Protein AF-A0A1C4SL34-F1 (afdb_monomer)

Sequence (163 aa):
MLTSIRPDRDAVALAVSGLLGGLLLWLLGLHTQGGHPFSAPWVTLVPLTAMAGAELLRRNAPRAALTIGVLALVADQFTRGSLATALMFTDVMYAAVLYGAPAAARRLPVATLLVTVASTIGFLAWFRKPEALLIGLVIGLVSFVPALTGVSVRSHRAAAESA

Secondary structure (DSSP, 8-state):
-----PPPHHHHHHHHHHHHHHHHHHHTT--S--S-S---GGGGHHHHHHHHHHHHTTTT-HHHHHHHHHHHHHHHTTTT--HHHHHHHHHHHHHHHHTS-HHHHHHHHHHHHHHHHHHHHHHHHHH-STTHHHHHHHHIIIIIHHHHHHHHHHHHHHHHHT-

pLDDT: mean 88.84, std 10.46, range [36.22, 97.25]

Nearest PDB structures (foldseek):
  6e9r-assembly1_B  TM=3.837E-01  e=1.803E+00  synthetic construct
  6e9x-assembly1_C  TM=3.858E-01  e=9.607E+00  synthetic construct

Foldseek 3Di:
DPDPLDQDPVLLVLLVCLLVVQVVCLVVVNFPAPDAPAAPSCQLSVLSNLLSVLSSCLQVPLPVSLVSLVVSQVSLVRYSHTPSSLVSLLSSLLSCLQRHDVVSLVVQLVVLLVVLVCQLCVQCVVVVDPCSNVVSVSSCVSGNVSSVVSNVVNVVVVVVVVD

Mean predicted aligned error: 5.38 Å

Radius of gyration: 16.78 Å; Cα contacts (8 Å, |Δi|>4): 210; chains: 1; bounding box: 46×31×49 Å

Structure (mmCIF, N/CA/C/O backbone):
data_AF-A0A1C4SL34-F1
#
_entry.id   AF-A0A1C4SL34-F1
#
loop_
_atom_site.group_PDB
_atom_site.id
_atom_site.type_symbol
_atom_site.label_atom_id
_atom_site.label_alt_id
_atom_site.label_comp_id
_atom_site.label_asym_id
_atom_site.label_entity_id
_atom_site.label_seq_id
_atom_site.pdbx_PDB_ins_code
_atom_site.Cartn_x
_atom_site.Cartn_y
_atom_site.Cartn_z
_atom_site.occupancy
_atom_site.B_iso_or_equiv
_atom_site.auth_seq_id
_atom_site.auth_comp_id
_atom_site.auth_asym_id
_atom_site.auth_atom_id
_atom_site.pdbx_PDB_model_num
ATOM 1 N N . MET A 1 1 ? -15.558 -20.228 15.488 1.00 36.22 1 MET A N 1
ATOM 2 C CA . MET A 1 1 ? -16.614 -19.304 15.022 1.00 36.22 1 MET A CA 1
ATOM 3 C C . MET A 1 1 ? -16.091 -18.566 13.802 1.00 36.22 1 MET A C 1
ATOM 5 O O . MET A 1 1 ? -15.255 -17.688 13.953 1.00 36.22 1 MET A O 1
ATOM 9 N N . LEU A 1 2 ? -16.495 -18.982 12.600 1.00 43.69 2 LEU A N 1
ATOM 10 C CA . LEU A 1 2 ? -16.184 -18.261 11.364 1.00 43.69 2 LEU A CA 1
ATOM 11 C C . LEU A 1 2 ? -17.151 -17.078 11.289 1.00 43.69 2 LEU A C 1
ATOM 13 O O . LEU A 1 2 ? -18.294 -17.229 10.862 1.00 43.69 2 LEU A O 1
ATOM 17 N N . THR A 1 3 ? -16.732 -15.925 11.806 1.00 52.22 3 THR A N 1
ATOM 18 C CA . THR A 1 3 ? -17.445 -14.667 11.588 1.00 52.22 3 THR A CA 1
ATOM 19 C C . THR A 1 3 ? -17.587 -14.468 10.084 1.00 52.22 3 THR A C 1
ATOM 21 O O . THR A 1 3 ? -16.617 -14.592 9.341 1.00 52.22 3 THR A O 1
ATOM 24 N N . SER A 1 4 ? -18.818 -14.236 9.629 1.00 51.66 4 SER A N 1
ATOM 25 C CA . SER A 1 4 ? -19.152 -13.986 8.227 1.00 51.66 4 SER A CA 1
ATOM 26 C C . SER A 1 4 ? -18.180 -12.959 7.635 1.00 51.66 4 SER A C 1
ATOM 28 O O . SER A 1 4 ? -18.289 -11.771 7.935 1.00 51.66 4 SER A O 1
ATOM 30 N N . ILE A 1 5 ? -17.250 -13.411 6.786 1.00 60.66 5 ILE A N 1
ATOM 31 C CA . ILE A 1 5 ? -16.302 -12.572 6.039 1.00 60.66 5 ILE A CA 1
ATOM 32 C C . ILE A 1 5 ? -17.080 -11.891 4.908 1.00 60.66 5 ILE A C 1
ATOM 34 O O . ILE A 1 5 ? -16.877 -12.163 3.729 1.00 60.66 5 ILE A O 1
ATOM 38 N N . ARG A 1 6 ? -18.053 -11.048 5.256 1.00 63.09 6 ARG A N 1
ATOM 39 C CA . ARG A 1 6 ? -18.670 -10.156 4.280 1.00 63.09 6 ARG A CA 1
ATOM 40 C C . ARG A 1 6 ? -17.759 -8.939 4.152 1.00 63.09 6 ARG A C 1
ATOM 42 O O . ARG A 1 6 ? -17.460 -8.316 5.175 1.00 63.09 6 ARG A O 1
ATOM 49 N N . PRO A 1 7 ? -17.275 -8.624 2.942 1.00 63.91 7 PRO A N 1
ATOM 50 C CA . PRO A 1 7 ? -16.575 -7.377 2.713 1.00 63.91 7 PRO A CA 1
ATOM 51 C C . PRO A 1 7 ? -17.527 -6.224 3.018 1.00 63.91 7 PRO A C 1
ATOM 53 O O . PRO A 1 7 ? -18.700 -6.250 2.638 1.00 63.91 7 PRO A O 1
ATOM 56 N N . ASP A 1 8 ? -17.017 -5.229 3.727 1.00 80.50 8 ASP A N 1
ATOM 57 C CA . ASP A 1 8 ? -17.731 -3.980 3.948 1.00 80.50 8 ASP A CA 1
ATOM 58 C C . ASP A 1 8 ? -18.011 -3.294 2.599 1.00 80.50 8 ASP A C 1
ATOM 60 O O . ASP A 1 8 ? -17.183 -3.379 1.686 1.00 80.50 8 ASP A O 1
ATOM 64 N N . ARG A 1 9 ? -19.152 -2.610 2.450 1.00 83.25 9 ARG A N 1
ATOM 65 C CA . ARG A 1 9 ? -19.525 -1.962 1.176 1.00 83.25 9 ARG A CA 1
ATOM 66 C C . ARG A 1 9 ? -18.459 -0.966 0.728 1.00 83.25 9 ARG A C 1
ATOM 68 O O . ARG A 1 9 ? -18.112 -0.932 -0.450 1.00 83.25 9 ARG A O 1
ATOM 75 N N . ASP A 1 10 ? -17.879 -0.248 1.683 1.00 83.38 10 ASP A N 1
ATOM 76 C CA . ASP A 1 10 ? -16.799 0.707 1.439 1.00 83.38 10 ASP A CA 1
ATOM 77 C C . ASP A 1 10 ? -15.522 0.016 0.947 1.00 83.38 10 ASP A C 1
ATOM 79 O O . ASP A 1 10 ? -14.807 0.553 0.106 1.00 83.38 10 ASP A O 1
ATOM 83 N N . ALA A 1 11 ? -15.225 -1.188 1.450 1.00 83.88 11 ALA A N 1
ATOM 84 C CA . ALA A 1 11 ? -14.070 -1.961 0.997 1.00 83.88 11 ALA A CA 1
ATOM 85 C C . ALA A 1 11 ? -14.261 -2.460 -0.442 1.00 83.88 11 ALA A C 1
ATOM 87 O O . ALA A 1 11 ? -13.313 -2.450 -1.219 1.00 83.88 11 ALA A O 1
ATOM 88 N N . VAL A 1 12 ? -15.487 -2.844 -0.817 1.00 87.12 12 VAL A N 1
ATOM 89 C CA . VAL A 1 12 ? -15.811 -3.203 -2.207 1.00 87.12 12 VAL A CA 1
ATOM 90 C C . VAL A 1 12 ? -15.705 -1.986 -3.119 1.00 87.12 12 VAL A C 1
ATOM 92 O O . VAL A 1 12 ? -15.131 -2.092 -4.197 1.00 87.12 12 VAL A O 1
ATOM 95 N N . ALA A 1 13 ? -16.229 -0.833 -2.697 1.00 88.25 13 ALA A N 1
ATOM 96 C CA . ALA A 1 13 ? -16.156 0.391 -3.487 1.00 88.25 13 ALA A CA 1
ATOM 97 C C . ALA A 1 13 ? -14.699 0.818 -3.741 1.00 88.25 13 ALA A C 1
ATOM 99 O O . ALA A 1 13 ? -14.351 1.136 -4.879 1.00 88.25 13 ALA A O 1
ATOM 100 N N . LEU A 1 14 ? -13.835 0.758 -2.721 1.00 87.25 14 LEU A N 1
ATOM 101 C CA . LEU A 1 14 ? -12.398 1.018 -2.872 1.00 87.25 14 LEU A CA 1
ATOM 102 C C . LEU A 1 14 ? -11.740 0.008 -3.816 1.00 87.25 14 LEU A C 1
ATOM 104 O O . LEU A 1 14 ? -11.181 0.425 -4.826 1.00 87.25 14 LEU A O 1
ATOM 108 N N . ALA A 1 15 ? -11.947 -1.293 -3.595 1.00 88.69 15 ALA A N 1
ATOM 109 C CA . ALA A 1 15 ? -11.350 -2.331 -4.433 1.00 88.69 15 ALA A CA 1
ATOM 110 C C . ALA A 1 15 ? -11.763 -2.204 -5.905 1.00 88.69 15 ALA A C 1
ATOM 112 O O . ALA A 1 15 ? -10.929 -2.313 -6.803 1.00 88.69 15 ALA A O 1
ATOM 113 N N . VAL A 1 16 ? -13.046 -1.941 -6.168 1.00 90.75 16 VAL A N 1
ATOM 114 C CA . VAL A 1 16 ? -13.571 -1.771 -7.528 1.00 90.75 16 VAL A CA 1
ATOM 115 C C . VAL A 1 16 ? -13.054 -0.481 -8.158 1.00 90.75 16 VAL A C 1
ATOM 117 O O . VAL A 1 16 ? -12.624 -0.506 -9.307 1.00 90.75 16 VAL A O 1
ATOM 120 N N . SER A 1 17 ? -13.065 0.640 -7.435 1.00 91.44 17 SER A N 1
ATOM 121 C CA . SER A 1 17 ? -12.576 1.920 -7.966 1.00 91.44 17 SER A CA 1
ATOM 122 C C . SER A 1 17 ? -11.067 1.907 -8.220 1.00 91.44 17 SER A C 1
ATOM 124 O O . SER A 1 17 ? -10.635 2.377 -9.271 1.00 91.44 17 SER A O 1
ATOM 126 N N . GLY A 1 18 ? -10.276 1.303 -7.332 1.00 89.25 18 GLY A N 1
ATOM 127 C CA . GLY A 1 18 ? -8.841 1.097 -7.511 1.00 89.25 18 GLY A CA 1
ATOM 128 C C . GLY A 1 18 ? -8.531 0.169 -8.686 1.00 89.25 18 GLY A C 1
ATOM 129 O O . GLY A 1 18 ? -7.680 0.491 -9.515 1.00 89.25 18 GLY A O 1
ATOM 130 N N . LEU A 1 19 ? -9.284 -0.929 -8.833 1.00 90.88 19 LEU A N 1
ATOM 131 C CA . LEU A 1 19 ? -9.148 -1.843 -9.970 1.00 90.88 19 LEU A CA 1
ATOM 132 C C . LEU A 1 19 ? -9.509 -1.160 -11.297 1.00 90.88 19 LEU A C 1
ATOM 134 O O . LEU A 1 19 ? -8.743 -1.246 -12.254 1.00 90.88 19 LEU A O 1
ATOM 138 N N . LEU A 1 20 ? -10.655 -0.475 -11.363 1.00 92.81 20 LEU A N 1
ATOM 139 C CA . LEU A 1 20 ? -11.101 0.231 -12.567 1.00 92.81 20 LE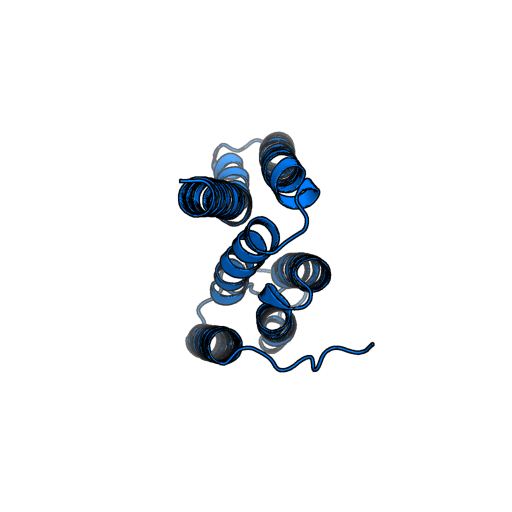U A CA 1
ATOM 140 C C . LEU A 1 20 ? -10.165 1.391 -12.915 1.00 92.81 20 LEU A C 1
ATOM 142 O O . LEU A 1 20 ? -9.829 1.570 -14.083 1.00 92.81 20 LEU A O 1
ATOM 146 N N . GLY A 1 21 ? -9.704 2.143 -11.915 1.00 91.06 21 GLY A N 1
ATOM 147 C CA . GLY A 1 21 ? -8.720 3.207 -12.092 1.00 91.06 21 GLY A CA 1
ATOM 148 C C . GLY A 1 21 ? -7.385 2.669 -12.601 1.00 91.06 21 GLY A C 1
ATOM 149 O O . GLY A 1 21 ? -6.840 3.194 -13.569 1.00 91.06 21 GLY A O 1
ATOM 150 N N . GLY A 1 22 ? -6.885 1.577 -12.019 1.00 89.44 22 GLY A N 1
ATOM 151 C CA . GLY A 1 22 ? -5.670 0.908 -12.485 1.00 89.44 22 GLY A CA 1
ATOM 152 C C . GLY A 1 22 ? -5.804 0.347 -13.899 1.00 89.44 22 GLY A C 1
ATOM 153 O O . GLY A 1 22 ? -4.894 0.514 -14.709 1.00 89.44 22 GLY A O 1
ATOM 154 N N . LEU A 1 23 ? -6.955 -0.245 -14.230 1.00 90.44 23 LEU A N 1
ATOM 155 C CA . LEU A 1 23 ? -7.252 -0.722 -15.579 1.00 90.44 23 LEU A CA 1
ATOM 156 C C . LEU A 1 23 ? -7.304 0.438 -16.581 1.00 90.44 23 LEU A C 1
ATOM 158 O O . LEU A 1 23 ? -6.755 0.318 -17.672 1.00 90.44 23 LEU A O 1
ATOM 162 N N . LEU A 1 24 ? -7.911 1.569 -16.212 1.00 91.88 24 LEU A N 1
ATOM 163 C CA . LEU A 1 24 ? -7.954 2.768 -17.047 1.00 91.88 24 LEU A CA 1
ATOM 164 C C . LEU A 1 24 ? -6.547 3.323 -17.304 1.00 91.88 24 LEU A C 1
ATOM 166 O O . LEU A 1 24 ? -6.199 3.576 -18.454 1.00 91.88 24 LEU A O 1
ATOM 170 N N . LEU A 1 25 ? -5.718 3.465 -16.264 1.00 89.12 25 LEU A N 1
ATOM 171 C CA . LEU A 1 25 ? -4.324 3.901 -16.412 1.00 89.12 25 LEU A CA 1
ATOM 172 C C . LEU A 1 25 ? -3.536 2.949 -17.318 1.00 89.12 25 LEU A C 1
ATOM 174 O O . LEU A 1 25 ? -2.805 3.396 -18.202 1.00 89.12 25 LEU A O 1
ATOM 178 N N . TRP A 1 26 ? -3.735 1.643 -17.146 1.00 88.31 26 TRP A N 1
ATOM 179 C CA . TRP A 1 26 ? -3.116 0.623 -17.982 1.00 88.31 26 TRP A CA 1
ATOM 180 C C . TRP A 1 26 ? -3.554 0.721 -19.452 1.00 88.31 26 TRP A C 1
ATOM 182 O O . TRP A 1 26 ? -2.698 0.688 -20.336 1.00 88.31 26 TRP A O 1
ATOM 192 N N . LEU A 1 27 ? -4.854 0.908 -19.720 1.00 87.62 27 LEU A N 1
ATOM 193 C CA . LEU A 1 27 ? -5.400 1.107 -21.071 1.00 87.62 27 LEU A CA 1
ATOM 194 C C . LEU A 1 27 ? -4.854 2.377 -21.739 1.00 87.62 27 LEU A C 1
ATOM 196 O O . LEU A 1 27 ? -4.635 2.387 -22.947 1.00 87.62 27 LEU A O 1
ATOM 200 N N . LEU A 1 28 ? -4.603 3.429 -20.956 1.00 88.44 28 LEU A N 1
ATOM 201 C CA . LEU A 1 28 ? -3.987 4.676 -21.419 1.00 88.44 28 LEU A CA 1
ATOM 202 C C . LEU A 1 28 ? -2.461 4.571 -21.600 1.00 88.44 28 LEU A C 1
ATOM 204 O O . LEU A 1 28 ? -1.828 5.546 -21.998 1.00 88.44 28 LEU A O 1
ATOM 208 N N . GLY A 1 29 ? -1.855 3.415 -21.303 1.00 82.94 29 GLY A N 1
ATOM 209 C CA . GLY A 1 29 ? -0.408 3.209 -21.396 1.00 82.94 29 GLY A CA 1
ATOM 210 C C . GLY A 1 29 ? 0.397 3.928 -20.308 1.00 82.94 29 GLY A C 1
ATOM 211 O O . GLY A 1 29 ? 1.610 4.087 -20.449 1.00 82.94 29 GLY A O 1
ATOM 212 N N . LEU A 1 30 ? -0.255 4.371 -19.227 1.00 83.94 30 LEU A N 1
ATOM 213 C CA . LEU A 1 30 ? 0.404 4.999 -18.085 1.00 83.94 30 LEU A CA 1
ATOM 214 C C . LEU A 1 30 ? 1.005 3.916 -17.190 1.00 83.94 30 LEU A C 1
ATOM 216 O O . LEU A 1 30 ? 0.306 3.084 -16.608 1.00 83.94 30 LEU A O 1
ATOM 220 N N . HIS A 1 31 ? 2.328 3.933 -17.097 1.00 83.88 31 HIS A N 1
ATOM 221 C CA . HIS A 1 31 ? 3.129 2.940 -16.393 1.00 83.88 31 HIS A CA 1
ATOM 222 C C . HIS A 1 31 ? 4.138 3.657 -15.495 1.00 83.88 31 HIS A C 1
ATOM 224 O O . HIS A 1 31 ? 4.637 4.725 -15.853 1.00 83.88 31 HIS A O 1
ATOM 230 N N . THR A 1 32 ? 4.429 3.098 -14.323 1.00 82.75 32 THR A N 1
ATOM 231 C CA . THR A 1 32 ? 5.363 3.715 -13.361 1.00 82.75 32 THR A CA 1
ATOM 232 C C . THR A 1 32 ? 6.804 3.250 -13.553 1.00 82.75 32 THR A C 1
ATOM 234 O O . THR A 1 32 ? 7.724 3.863 -13.012 1.00 82.75 32 THR A O 1
ATOM 237 N N . GLN A 1 33 ? 7.013 2.174 -14.311 1.00 78.38 33 GLN A N 1
ATOM 238 C CA . GLN A 1 33 ? 8.307 1.545 -14.540 1.00 78.38 33 GLN A CA 1
ATOM 239 C C . GLN A 1 33 ? 8.545 1.339 -16.050 1.00 78.38 33 GLN A C 1
ATOM 241 O O . GLN A 1 33 ? 7.610 1.110 -16.821 1.00 78.38 33 GLN A O 1
ATOM 246 N N . GLY A 1 34 ? 9.808 1.390 -16.484 1.00 67.38 34 GLY A N 1
ATOM 247 C CA . GLY A 1 34 ? 10.209 1.181 -17.880 1.00 67.38 34 GLY A CA 1
ATOM 248 C C . GLY A 1 34 ? 11.388 0.213 -17.989 1.00 67.38 34 GLY A C 1
ATOM 249 O O . GLY A 1 34 ? 12.337 0.321 -17.225 1.00 67.38 34 GLY A O 1
ATOM 250 N N . GLY A 1 35 ? 11.341 -0.722 -18.948 1.00 63.00 35 GLY A N 1
ATOM 251 C CA . GLY A 1 35 ? 12.462 -1.629 -19.246 1.00 63.00 35 GLY A CA 1
ATOM 252 C C . GLY A 1 35 ? 12.653 -2.795 -18.262 1.00 63.00 35 GLY A C 1
ATOM 253 O O . GLY A 1 35 ? 13.745 -2.972 -17.735 1.00 63.00 35 GLY A O 1
ATOM 254 N N . HIS A 1 36 ? 11.613 -3.610 -18.038 1.00 66.88 36 HIS A N 1
ATOM 255 C CA . HIS A 1 36 ? 11.629 -4.740 -17.092 1.00 66.88 36 HIS A CA 1
ATOM 256 C C . HIS A 1 36 ? 11.490 -6.115 -17.775 1.00 66.88 36 HIS A C 1
ATOM 258 O O . HIS A 1 36 ? 10.934 -6.198 -18.875 1.00 66.88 36 HIS A O 1
ATOM 264 N N . PRO A 1 37 ? 11.976 -7.202 -17.132 1.00 57.19 37 PRO A N 1
ATOM 265 C CA . PRO A 1 37 ? 12.039 -8.547 -17.717 1.00 57.19 37 PRO A CA 1
ATOM 266 C C . PRO A 1 37 ? 10.674 -9.117 -18.126 1.00 57.19 37 PRO A C 1
ATOM 268 O O . PRO A 1 37 ? 10.589 -9.840 -19.118 1.00 57.19 37 PRO A O 1
ATOM 271 N N . PHE A 1 38 ? 9.594 -8.760 -17.424 1.00 62.66 38 PHE A N 1
ATOM 272 C CA . PHE A 1 38 ? 8.230 -9.120 -17.814 1.00 62.66 38 PHE A CA 1
ATOM 273 C C . PHE A 1 38 ? 7.602 -7.990 -18.637 1.00 62.66 38 PHE A C 1
ATOM 275 O O . PHE A 1 38 ? 6.877 -7.136 -18.130 1.00 62.66 38 PHE A O 1
ATOM 282 N N . SER A 1 39 ? 7.904 -7.974 -19.936 1.00 63.88 39 SER A N 1
ATOM 283 C CA . SER A 1 39 ? 7.475 -6.915 -20.861 1.00 63.88 39 SER A CA 1
ATOM 284 C C . SER A 1 39 ? 6.021 -7.043 -21.332 1.00 63.88 39 SER A C 1
ATOM 286 O O . SER A 1 39 ? 5.469 -6.077 -21.877 1.00 63.88 39 SER A O 1
ATOM 288 N N . ALA A 1 40 ? 5.399 -8.209 -21.118 1.00 77.44 40 ALA A N 1
ATOM 289 C CA . ALA A 1 40 ? 4.025 -8.484 -21.508 1.00 77.44 40 ALA A CA 1
ATOM 290 C C . ALA A 1 40 ? 3.051 -7.586 -20.714 1.00 77.44 40 ALA A C 1
ATOM 292 O O . ALA A 1 40 ? 2.993 -7.690 -19.487 1.00 77.44 40 ALA A O 1
ATOM 293 N N . PRO A 1 41 ? 2.264 -6.718 -21.383 1.00 73.38 41 PRO A N 1
ATOM 294 C CA . PRO A 1 41 ? 1.448 -5.702 -20.714 1.00 73.38 41 PRO A CA 1
ATOM 295 C C . PRO A 1 41 ? 0.479 -6.256 -19.664 1.00 73.38 41 PRO A C 1
ATOM 297 O O . PRO A 1 41 ? 0.251 -5.617 -18.643 1.00 73.38 41 PRO A O 1
ATOM 300 N N . TRP A 1 42 ? -0.079 -7.447 -19.888 1.00 80.94 42 TRP A N 1
ATOM 301 C CA . TRP A 1 42 ? -1.088 -8.045 -19.009 1.00 80.94 42 TRP A CA 1
ATOM 302 C C . TRP A 1 42 ? -0.540 -8.462 -17.637 1.00 80.94 42 TRP A C 1
ATOM 304 O O . TRP A 1 42 ? -1.315 -8.588 -16.692 1.00 80.94 42 TRP A O 1
ATOM 314 N N . VAL A 1 43 ? 0.778 -8.648 -17.494 1.00 85.50 43 VAL A N 1
ATOM 315 C CA . VAL A 1 43 ? 1.385 -9.137 -16.244 1.00 85.50 43 VAL A CA 1
ATOM 316 C C . VAL A 1 43 ? 1.193 -8.131 -15.105 1.00 85.50 43 VAL A C 1
ATOM 318 O O . VAL A 1 43 ? 1.021 -8.546 -13.966 1.00 85.50 43 VAL A O 1
ATOM 321 N N . THR A 1 44 ? 1.108 -6.829 -15.404 1.00 83.81 44 THR A N 1
ATOM 322 C CA . THR A 1 44 ? 0.801 -5.764 -14.425 1.00 83.81 44 THR A CA 1
ATOM 323 C C . THR A 1 44 ? -0.617 -5.870 -13.843 1.00 83.81 44 THR A C 1
ATOM 325 O O . THR A 1 44 ? -0.877 -5.377 -12.747 1.00 83.81 44 THR A O 1
ATOM 328 N N . LEU A 1 45 ? -1.545 -6.568 -14.508 1.00 87.81 45 LEU A N 1
ATOM 329 C CA . LEU A 1 45 ? -2.901 -6.768 -13.983 1.00 87.81 45 LEU A CA 1
ATOM 330 C C . LEU A 1 45 ? -2.936 -7.780 -12.826 1.00 87.81 45 LEU A C 1
ATOM 332 O O . LEU A 1 45 ? -3.835 -7.722 -11.988 1.00 87.81 45 LEU A O 1
ATOM 336 N N . VAL A 1 46 ? -1.957 -8.686 -12.738 1.00 91.81 46 VAL A N 1
ATOM 337 C CA . VAL A 1 46 ? -1.855 -9.677 -11.652 1.00 91.81 46 VAL A CA 1
ATOM 338 C C . VAL A 1 46 ? -1.598 -9.022 -10.284 1.00 91.81 46 VAL A C 1
ATOM 340 O O . VAL A 1 46 ? -2.397 -9.244 -9.375 1.00 91.81 46 VAL A O 1
ATOM 343 N N . PRO A 1 47 ? -0.555 -8.188 -10.089 1.00 91.06 47 PRO A N 1
ATOM 344 C CA . PRO A 1 47 ? -0.363 -7.488 -8.822 1.00 91.06 47 PRO A CA 1
ATOM 345 C C . PRO A 1 47 ? -1.500 -6.501 -8.535 1.00 91.06 47 PRO A C 1
ATOM 347 O O . PRO A 1 47 ? -1.922 -6.393 -7.386 1.00 91.06 47 PRO A O 1
ATOM 350 N N . LEU A 1 48 ? -2.063 -5.850 -9.561 1.00 91.88 48 LEU A N 1
ATOM 351 C CA . LEU A 1 48 ? -3.205 -4.945 -9.398 1.00 91.88 48 LEU A CA 1
ATOM 352 C C . LEU A 1 48 ? -4.443 -5.671 -8.841 1.00 91.88 48 LEU A C 1
ATOM 354 O O . LEU A 1 48 ? -5.055 -5.218 -7.876 1.00 91.88 48 LEU A O 1
ATOM 358 N N . THR A 1 49 ? -4.799 -6.820 -9.415 1.00 92.75 49 THR A N 1
ATOM 359 C CA . THR A 1 49 ? -5.935 -7.633 -8.945 1.00 92.75 49 THR A CA 1
ATOM 360 C C . THR A 1 49 ? -5.683 -8.231 -7.564 1.00 92.75 49 THR A C 1
ATOM 362 O O . THR A 1 49 ? -6.588 -8.233 -6.727 1.00 92.75 49 THR A O 1
ATOM 365 N N . ALA A 1 50 ? -4.457 -8.679 -7.281 1.00 95.00 50 ALA A N 1
ATOM 366 C CA . ALA A 1 50 ? -4.075 -9.145 -5.950 1.00 95.00 50 ALA A CA 1
ATOM 367 C C . ALA A 1 50 ? -4.203 -8.031 -4.896 1.00 95.00 50 ALA A C 1
ATOM 369 O O . ALA A 1 50 ? -4.728 -8.273 -3.806 1.00 95.00 50 ALA A O 1
ATOM 370 N N . MET A 1 51 ? -3.788 -6.806 -5.231 1.00 96.56 51 MET A N 1
ATOM 371 C CA . MET A 1 51 ? -3.928 -5.639 -4.358 1.00 96.56 51 MET A CA 1
ATOM 372 C C . MET A 1 51 ? -5.400 -5.271 -4.124 1.00 96.56 51 MET A C 1
ATOM 374 O O . MET A 1 51 ? -5.796 -5.040 -2.983 1.00 96.56 51 MET A O 1
ATOM 378 N N . ALA A 1 52 ? -6.241 -5.314 -5.162 1.00 93.88 52 ALA A N 1
ATOM 379 C CA . ALA A 1 52 ? -7.688 -5.136 -5.012 1.00 93.88 52 ALA A CA 1
ATOM 380 C C . ALA A 1 52 ? -8.306 -6.183 -4.070 1.00 93.88 52 ALA A C 1
ATOM 382 O O . ALA A 1 52 ? -9.139 -5.858 -3.223 1.00 93.88 52 ALA A O 1
ATOM 383 N N . GLY A 1 53 ? -7.854 -7.437 -4.151 1.00 91.94 53 GLY A N 1
ATOM 384 C CA . GLY A 1 53 ? -8.235 -8.479 -3.196 1.00 91.94 53 GLY A CA 1
ATOM 385 C C . GLY A 1 53 ? -7.787 -8.177 -1.759 1.00 91.94 53 GLY A C 1
ATOM 386 O O . GLY A 1 53 ? -8.530 -8.450 -0.814 1.00 91.94 53 GLY A O 1
ATOM 387 N N . ALA A 1 54 ? -6.605 -7.579 -1.578 1.00 93.25 54 ALA A N 1
ATOM 388 C CA . ALA A 1 54 ? -6.105 -7.178 -0.263 1.00 93.25 54 ALA A CA 1
ATOM 389 C C . ALA A 1 54 ? -6.986 -6.101 0.393 1.00 93.25 54 ALA A C 1
ATOM 391 O O . ALA A 1 54 ? -7.257 -6.188 1.594 1.00 93.25 54 ALA A O 1
ATOM 392 N N . GLU A 1 55 ? -7.501 -5.137 -0.375 1.00 92.00 55 GLU A N 1
ATOM 393 C CA . GLU A 1 55 ? -8.409 -4.103 0.143 1.00 92.00 55 GLU A CA 1
ATOM 394 C C . GLU A 1 55 ? -9.713 -4.683 0.711 1.00 92.00 55 GLU A C 1
ATOM 396 O O . GLU A 1 55 ? -10.205 -4.216 1.742 1.00 92.00 55 GLU A O 1
ATOM 401 N N . LEU A 1 56 ? -10.237 -5.769 0.134 1.00 90.88 56 LEU A N 1
ATOM 402 C CA . LEU A 1 56 ? -11.424 -6.454 0.669 1.00 90.88 56 LEU A CA 1
ATOM 403 C C . LEU A 1 56 ? -11.184 -7.037 2.072 1.00 90.88 56 LEU A C 1
ATOM 405 O O . LEU A 1 56 ? -12.113 -7.162 2.875 1.00 90.88 56 LEU A O 1
ATOM 409 N N . LEU A 1 57 ? -9.932 -7.376 2.386 1.00 89.62 57 LEU A N 1
ATOM 410 C CA . LEU A 1 57 ? -9.515 -7.938 3.670 1.00 89.62 57 LEU A CA 1
ATOM 411 C C . LEU A 1 57 ? -9.109 -6.864 4.688 1.00 89.62 57 LEU A C 1
ATOM 413 O O . LEU A 1 57 ? -8.872 -7.202 5.852 1.00 89.62 57 LEU A O 1
ATOM 417 N N . ARG A 1 58 ? -9.060 -5.582 4.296 1.00 87.44 58 ARG A N 1
AT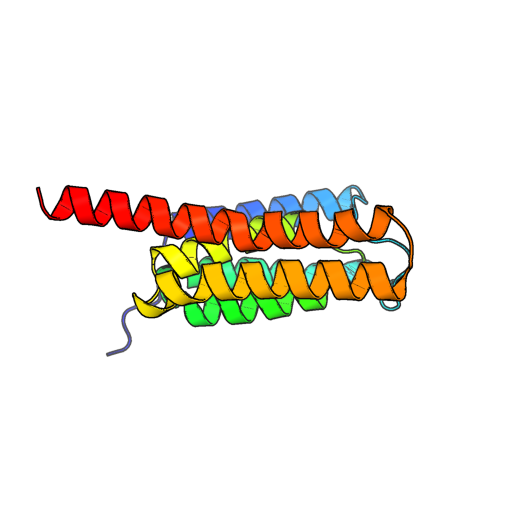OM 418 C CA . ARG A 1 58 ? -8.454 -4.491 5.081 1.00 87.44 58 ARG A CA 1
ATOM 419 C C . ARG A 1 58 ? -9.024 -4.326 6.494 1.00 87.44 58 ARG A C 1
ATOM 421 O O . ARG A 1 58 ? -8.297 -3.926 7.397 1.00 87.44 58 ARG A O 1
ATOM 428 N N . ARG A 1 59 ? -10.312 -4.641 6.696 1.00 86.06 59 ARG A N 1
ATOM 429 C CA . ARG A 1 59 ? -10.997 -4.566 8.004 1.00 86.06 59 ARG A CA 1
ATOM 430 C C . ARG A 1 59 ? -11.066 -5.915 8.721 1.00 86.06 59 ARG A C 1
ATOM 432 O O . ARG A 1 59 ? -10.841 -5.973 9.924 1.00 86.06 59 ARG A O 1
ATOM 439 N N . ASN A 1 60 ? -11.346 -6.993 7.987 1.00 86.62 60 ASN A N 1
ATOM 440 C CA . ASN A 1 60 ? -11.618 -8.313 8.570 1.00 86.62 60 ASN A CA 1
ATOM 441 C C . ASN A 1 60 ? -10.340 -9.096 8.902 1.00 86.62 60 ASN A C 1
ATOM 443 O O . ASN A 1 60 ? -10.294 -9.824 9.890 1.00 86.62 60 ASN A O 1
ATOM 447 N N . ALA A 1 61 ? -9.296 -8.948 8.084 1.00 88.62 61 ALA A N 1
ATOM 448 C CA . ALA A 1 61 ? -8.015 -9.620 8.267 1.00 88.62 61 ALA A CA 1
ATOM 449 C C . ALA A 1 61 ? -6.842 -8.694 7.882 1.00 88.62 61 ALA A C 1
ATOM 451 O O . ALA A 1 61 ? -6.099 -9.002 6.947 1.00 88.62 61 ALA A O 1
ATOM 452 N N . PRO A 1 62 ? -6.607 -7.589 8.623 1.00 90.62 62 PRO A N 1
ATOM 453 C CA . PRO A 1 62 ? -5.637 -6.560 8.229 1.00 90.62 62 PRO A CA 1
ATOM 454 C C . PRO A 1 62 ? -4.199 -7.084 8.078 1.00 90.62 62 PRO A C 1
ATOM 456 O O . PRO A 1 62 ? -3.426 -6.579 7.274 1.00 90.62 62 PRO A O 1
ATOM 459 N N . ARG A 1 63 ? -3.830 -8.138 8.823 1.00 92.31 63 ARG A N 1
ATOM 460 C CA . ARG A 1 63 ? -2.525 -8.808 8.674 1.00 92.31 63 ARG A CA 1
ATOM 461 C C . ARG A 1 63 ? -2.393 -9.519 7.331 1.00 92.31 63 ARG A C 1
ATOM 463 O O . ARG A 1 63 ? -1.379 -9.351 6.669 1.00 92.31 63 ARG A O 1
ATOM 470 N N . ALA A 1 64 ? -3.409 -10.290 6.942 1.00 92.56 64 ALA A N 1
ATOM 471 C CA . ALA A 1 64 ? -3.420 -10.983 5.658 1.00 92.56 64 ALA A CA 1
ATOM 472 C C . ALA A 1 64 ? -3.458 -9.973 4.505 1.00 92.56 64 ALA A C 1
ATOM 474 O O . ALA A 1 64 ? -2.686 -10.110 3.561 1.00 92.56 64 ALA A O 1
ATOM 475 N N . ALA A 1 65 ? -4.279 -8.923 4.636 1.00 93.88 65 ALA A N 1
ATOM 476 C CA . ALA A 1 65 ? -4.323 -7.807 3.696 1.00 93.88 65 ALA A CA 1
ATOM 477 C C . ALA A 1 65 ? -2.933 -7.188 3.499 1.00 93.88 65 ALA A C 1
ATOM 479 O O . ALA A 1 65 ? -2.471 -7.078 2.370 1.00 93.88 65 ALA A O 1
ATOM 480 N N . LEU A 1 66 ? -2.226 -6.862 4.587 1.00 95.06 66 LEU A N 1
ATOM 481 C CA . LEU A 1 66 ? -0.888 -6.282 4.500 1.00 95.06 66 LEU A CA 1
ATOM 482 C C . LEU A 1 66 ? 0.125 -7.237 3.861 1.00 95.06 66 LEU A C 1
ATOM 484 O O . LEU A 1 66 ? 0.919 -6.805 3.034 1.00 95.06 66 LEU A O 1
ATOM 488 N N . THR A 1 67 ? 0.107 -8.526 4.209 1.00 96.50 67 THR A N 1
ATOM 489 C CA . THR A 1 67 ? 1.014 -9.508 3.595 1.00 96.50 67 THR A CA 1
ATOM 490 C C . THR A 1 67 ? 0.769 -9.626 2.093 1.00 96.50 67 THR A C 1
ATOM 492 O O . THR A 1 67 ? 1.723 -9.557 1.323 1.00 96.50 67 THR A O 1
ATOM 495 N N . ILE A 1 68 ? -0.493 -9.742 1.668 1.00 96.62 68 ILE A N 1
ATOM 496 C CA . ILE A 1 68 ? -0.857 -9.782 0.244 1.00 96.62 68 ILE A CA 1
ATOM 497 C C . ILE A 1 68 ? -0.457 -8.472 -0.436 1.00 96.62 68 ILE A C 1
ATOM 499 O O . ILE A 1 68 ? 0.147 -8.511 -1.501 1.00 96.62 68 ILE A O 1
ATOM 503 N N . GLY A 1 69 ? -0.722 -7.327 0.195 1.00 96.19 69 GLY A N 1
ATOM 504 C CA . GLY A 1 69 ? -0.362 -6.014 -0.328 1.00 96.19 69 GLY A CA 1
ATOM 505 C C . GLY A 1 69 ? 1.145 -5.848 -0.522 1.00 96.19 69 GLY A C 1
ATOM 506 O O . GLY A 1 69 ? 1.574 -5.385 -1.571 1.00 96.19 69 GLY A O 1
ATOM 507 N N . VAL A 1 70 ? 1.971 -6.289 0.433 1.00 96.19 70 VAL A N 1
ATOM 508 C CA . VAL A 1 70 ? 3.438 -6.253 0.289 1.00 96.19 70 VAL A CA 1
ATOM 509 C C . VAL A 1 70 ? 3.887 -7.145 -0.866 1.00 96.19 70 VAL A C 1
ATOM 511 O O . VAL A 1 70 ? 4.688 -6.710 -1.689 1.00 96.19 70 VAL A O 1
ATOM 514 N N . LEU A 1 71 ? 3.363 -8.371 -0.959 1.00 96.69 71 LEU A N 1
ATOM 515 C CA . LEU A 1 71 ? 3.702 -9.286 -2.052 1.00 96.69 71 LEU A CA 1
ATOM 516 C C . LEU A 1 71 ? 3.282 -8.723 -3.414 1.00 96.69 71 LEU A C 1
ATOM 518 O O . LEU A 1 71 ? 4.057 -8.795 -4.363 1.00 96.69 71 LEU A O 1
ATOM 522 N N . ALA A 1 72 ? 2.090 -8.134 -3.499 1.00 95.25 72 ALA A N 1
ATOM 523 C CA . ALA A 1 72 ? 1.579 -7.507 -4.709 1.00 95.25 72 ALA A CA 1
ATOM 524 C C . ALA A 1 72 ? 2.414 -6.283 -5.108 1.00 95.25 72 ALA A C 1
ATOM 526 O O . ALA A 1 72 ? 2.778 -6.168 -6.272 1.00 95.25 72 ALA A O 1
ATOM 527 N N . LEU A 1 73 ? 2.785 -5.419 -4.157 1.00 94.62 73 LEU A N 1
ATOM 528 C CA . LEU A 1 73 ? 3.636 -4.257 -4.422 1.00 94.62 73 LEU A CA 1
ATOM 529 C C . LEU A 1 73 ? 5.035 -4.679 -4.887 1.00 94.62 73 LEU A C 1
ATOM 531 O O . LEU A 1 73 ? 5.557 -4.129 -5.849 1.00 94.62 73 LEU A O 1
ATOM 535 N N . VAL A 1 74 ? 5.634 -5.687 -4.247 1.00 93.88 74 VAL A N 1
ATOM 536 C CA . VAL A 1 74 ? 6.934 -6.232 -4.666 1.00 93.88 74 VAL A CA 1
ATOM 537 C C . VAL A 1 74 ? 6.837 -6.857 -6.056 1.00 93.88 74 VAL A C 1
ATOM 539 O O . VAL A 1 74 ? 7.702 -6.604 -6.887 1.00 93.88 74 VAL A O 1
ATOM 542 N N . ALA A 1 75 ? 5.784 -7.631 -6.335 1.00 91.25 75 ALA A N 1
ATOM 543 C CA . ALA A 1 75 ? 5.543 -8.199 -7.658 1.00 91.25 75 ALA A CA 1
ATOM 544 C C . ALA A 1 75 ? 5.366 -7.107 -8.729 1.00 91.25 75 ALA A C 1
ATOM 546 O O . ALA A 1 75 ? 5.887 -7.255 -9.833 1.00 91.25 75 ALA A O 1
ATOM 547 N N . ASP A 1 76 ? 4.699 -5.999 -8.393 1.00 90.38 76 ASP A N 1
ATOM 548 C CA . ASP A 1 76 ? 4.476 -4.859 -9.289 1.00 90.38 76 ASP A CA 1
ATOM 549 C C . ASP A 1 76 ? 5.792 -4.251 -9.801 1.00 90.38 76 ASP A C 1
ATOM 551 O O . ASP A 1 76 ? 5.882 -3.940 -10.992 1.00 90.38 76 ASP A O 1
ATOM 555 N N . GLN A 1 77 ? 6.841 -4.218 -8.963 1.00 89.44 77 GLN A N 1
ATOM 556 C CA . GLN A 1 77 ? 8.194 -3.752 -9.321 1.00 89.44 77 GLN A CA 1
ATOM 557 C C . GLN A 1 77 ? 8.897 -4.607 -10.388 1.00 89.44 77 GLN A C 1
ATOM 559 O O . GLN A 1 77 ? 9.883 -4.173 -10.980 1.00 89.44 77 GLN A O 1
ATOM 564 N N . PHE A 1 78 ? 8.429 -5.832 -10.635 1.00 88.19 78 PHE A N 1
ATOM 565 C CA . PHE A 1 78 ? 8.955 -6.682 -11.710 1.00 88.19 78 PHE A CA 1
ATOM 566 C C . PHE A 1 78 ? 8.164 -6.537 -13.016 1.00 88.19 78 PHE A C 1
ATOM 568 O O . PHE A 1 78 ? 8.537 -7.130 -14.030 1.00 88.19 78 PHE A O 1
ATOM 575 N N . THR A 1 79 ? 7.085 -5.752 -13.009 1.00 86.19 79 THR A N 1
ATOM 576 C CA . THR A 1 79 ? 6.241 -5.483 -14.178 1.00 86.19 79 THR A CA 1
ATOM 577 C C . THR A 1 79 ? 6.482 -4.064 -14.708 1.00 86.19 79 THR A C 1
ATOM 579 O O . THR A 1 79 ? 7.454 -3.407 -14.347 1.00 86.19 79 THR A O 1
ATOM 582 N N . ARG A 1 80 ? 5.587 -3.551 -15.563 1.00 84.31 80 ARG A N 1
ATOM 583 C CA . ARG A 1 80 ? 5.571 -2.126 -15.948 1.00 84.31 80 ARG A CA 1
ATOM 584 C C . ARG A 1 80 ? 5.148 -1.189 -14.807 1.00 84.31 80 ARG A C 1
ATOM 586 O O . ARG A 1 80 ? 5.223 0.027 -14.958 1.00 84.31 80 ARG A O 1
ATOM 593 N N . GLY A 1 81 ? 4.727 -1.755 -13.679 1.00 85.00 81 GLY A N 1
ATOM 594 C CA . GLY A 1 81 ? 4.290 -1.035 -12.498 1.00 85.00 81 GLY A CA 1
ATOM 595 C C . GLY A 1 81 ? 2.951 -0.322 -12.688 1.00 85.00 81 GLY A C 1
ATOM 596 O O . GLY A 1 81 ? 2.555 0.056 -13.796 1.00 85.00 81 GLY A O 1
ATOM 597 N N . SER A 1 82 ? 2.240 -0.132 -11.586 1.00 89.00 82 SER A N 1
ATOM 598 C CA . SER A 1 82 ? 0.926 0.494 -11.557 1.00 89.00 82 SER A CA 1
ATOM 599 C C . SER A 1 82 ? 0.846 1.504 -10.422 1.00 89.00 82 SER A C 1
ATOM 601 O O . SER A 1 82 ? 0.972 1.170 -9.243 1.00 89.00 82 SER A O 1
ATOM 603 N N . LEU A 1 83 ? 0.560 2.761 -10.774 1.00 90.50 83 LEU A N 1
ATOM 604 C CA . LEU A 1 83 ? 0.328 3.806 -9.777 1.00 90.50 83 LEU A CA 1
ATOM 605 C C . LEU A 1 83 ? -0.861 3.447 -8.876 1.00 90.50 83 LEU A C 1
ATOM 607 O O . LEU A 1 83 ? -0.812 3.689 -7.675 1.00 90.50 83 LEU A O 1
ATOM 611 N N . ALA A 1 84 ? -1.897 2.818 -9.440 1.00 92.88 84 ALA A N 1
ATOM 612 C CA . ALA A 1 84 ? -3.043 2.354 -8.670 1.00 92.88 84 ALA A CA 1
ATOM 613 C C . ALA A 1 84 ? -2.631 1.320 -7.615 1.00 92.88 84 ALA A C 1
ATOM 615 O O . ALA A 1 84 ? -3.034 1.454 -6.467 1.00 92.88 84 ALA A O 1
ATOM 616 N N . THR A 1 85 ? -1.760 0.361 -7.950 1.00 93.38 85 THR A N 1
ATOM 617 C CA . THR A 1 85 ? -1.259 -0.631 -6.982 1.00 93.38 85 THR A CA 1
ATOM 618 C C . THR A 1 85 ? -0.549 0.047 -5.807 1.00 93.38 85 THR A C 1
ATOM 620 O O . THR A 1 85 ? -0.816 -0.285 -4.652 1.00 93.38 85 THR A O 1
ATOM 623 N N . ALA A 1 86 ? 0.310 1.035 -6.079 1.00 94.25 86 ALA A N 1
ATOM 624 C CA . ALA A 1 86 ? 0.993 1.793 -5.031 1.00 94.25 86 ALA A CA 1
ATOM 625 C C . ALA A 1 86 ? 0.014 2.595 -4.154 1.00 94.25 86 ALA A C 1
ATOM 627 O O . ALA A 1 86 ? 0.147 2.595 -2.932 1.00 94.25 86 ALA A O 1
ATOM 628 N N . LEU A 1 87 ? -0.989 3.242 -4.756 1.00 94.75 87 LEU A N 1
ATOM 629 C CA . LEU A 1 87 ? -2.006 4.008 -4.028 1.00 94.75 87 LEU A CA 1
ATOM 630 C C . LEU A 1 87 ? -2.890 3.107 -3.156 1.00 94.75 87 LEU A C 1
ATOM 632 O O . LEU A 1 87 ? -3.072 3.397 -1.976 1.00 94.75 87 LEU A O 1
ATOM 636 N N . MET A 1 88 ? -3.371 1.987 -3.692 1.00 95.69 88 MET A N 1
ATOM 637 C CA . MET A 1 88 ? -4.158 0.995 -2.948 1.00 95.69 88 MET A CA 1
ATOM 638 C C . MET A 1 88 ? -3.357 0.408 -1.776 1.00 95.69 88 MET A C 1
ATOM 640 O O . MET A 1 88 ? -3.874 0.245 -0.670 1.00 95.69 88 MET A O 1
ATOM 644 N N . PHE A 1 89 ? -2.050 0.178 -1.961 1.00 96.69 89 PHE A N 1
ATOM 645 C CA . PHE A 1 89 ? -1.178 -0.248 -0.865 1.00 96.69 89 PHE A CA 1
ATOM 646 C C . PHE A 1 89 ? -1.153 0.755 0.294 1.00 96.69 89 PHE A C 1
ATOM 648 O O . PHE A 1 89 ? -1.096 0.338 1.453 1.00 96.69 89 PHE A O 1
ATOM 655 N N . THR A 1 90 ? -1.220 2.063 0.014 1.00 96.06 90 THR A N 1
ATOM 656 C CA . THR A 1 90 ? -1.260 3.071 1.084 1.00 96.06 90 THR A CA 1
ATOM 657 C C . THR A 1 90 ? -2.512 2.933 1.955 1.00 96.06 90 THR A C 1
ATOM 659 O O . THR A 1 90 ? -2.388 2.996 3.180 1.00 96.06 90 THR A O 1
ATOM 662 N N . ASP A 1 91 ? -3.686 2.645 1.369 1.00 94.94 91 ASP A N 1
ATOM 663 C CA . ASP 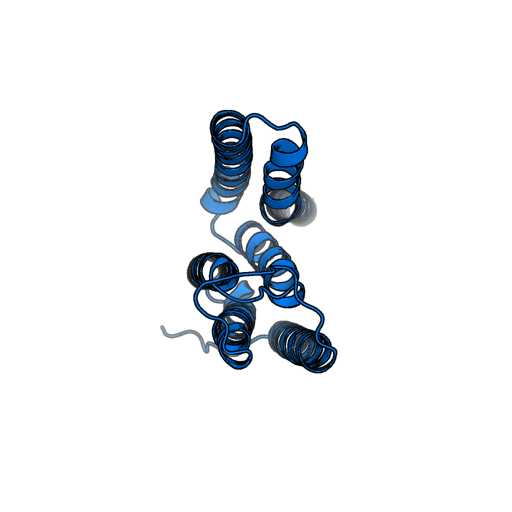A 1 91 ? -4.914 2.360 2.134 1.00 94.94 91 ASP A CA 1
ATOM 664 C C . ASP A 1 91 ? -4.764 1.069 2.941 1.00 94.94 91 ASP A C 1
ATOM 666 O O . ASP A 1 91 ? -5.074 1.048 4.133 1.00 94.94 91 ASP A O 1
ATOM 670 N N . VAL A 1 92 ? -4.215 0.008 2.340 1.00 95.81 92 VAL A N 1
ATOM 671 C CA . VAL A 1 92 ? -3.973 -1.264 3.039 1.00 95.81 92 VAL A CA 1
ATOM 672 C C . VAL A 1 92 ? -3.025 -1.073 4.229 1.00 95.81 92 VAL A C 1
ATOM 674 O O . VAL A 1 92 ? -3.290 -1.606 5.309 1.00 95.81 92 VAL A O 1
ATOM 677 N N . MET A 1 93 ? -1.950 -0.297 4.077 1.00 97.25 93 MET A N 1
ATOM 678 C CA . MET A 1 93 ? -1.013 0.018 5.162 1.00 97.25 93 MET A CA 1
ATOM 679 C C . MET A 1 93 ? -1.690 0.829 6.273 1.00 97.25 93 MET A C 1
ATOM 681 O O . MET A 1 93 ? -1.575 0.485 7.455 1.00 97.25 93 MET A O 1
ATOM 685 N N . TYR A 1 94 ? -2.436 1.869 5.898 1.00 96.00 94 TYR A N 1
ATOM 686 C CA . TYR A 1 94 ? -3.235 2.665 6.826 1.00 96.00 94 TYR A CA 1
ATOM 687 C C . TYR A 1 94 ? -4.216 1.784 7.614 1.00 96.00 94 TYR A C 1
ATOM 689 O O . TYR A 1 94 ? -4.228 1.802 8.849 1.00 96.00 94 TYR A O 1
ATOM 697 N N . ALA A 1 95 ? -4.984 0.946 6.918 1.00 94.00 95 ALA A N 1
ATOM 698 C CA . ALA A 1 95 ? -5.952 0.027 7.501 1.00 94.00 95 ALA A CA 1
ATOM 699 C C . ALA A 1 95 ? -5.285 -1.020 8.408 1.00 94.00 95 ALA A C 1
ATOM 701 O O . ALA A 1 95 ? -5.809 -1.331 9.481 1.00 94.00 95 ALA A O 1
ATOM 702 N N . ALA A 1 96 ? -4.106 -1.523 8.035 1.00 94.38 96 ALA A N 1
ATOM 703 C CA . ALA A 1 96 ? -3.335 -2.462 8.845 1.00 94.38 96 ALA A CA 1
ATOM 704 C C . ALA A 1 96 ? -2.900 -1.864 10.189 1.00 94.38 96 ALA A C 1
ATOM 706 O O . ALA A 1 96 ? -2.891 -2.570 11.202 1.00 94.38 96 ALA A O 1
ATOM 707 N N . VAL A 1 97 ? -2.578 -0.570 10.227 1.00 95.38 97 VAL A N 1
ATOM 708 C CA . VAL A 1 97 ? -2.266 0.145 11.472 1.00 95.38 97 VAL A CA 1
ATOM 709 C C . VAL A 1 97 ? -3.528 0.480 12.269 1.00 95.38 97 VAL A C 1
ATOM 711 O O . VAL A 1 97 ? -3.571 0.247 13.486 1.00 95.38 97 VAL A O 1
ATOM 714 N N . LEU A 1 98 ? -4.546 1.017 11.593 1.00 94.25 98 LEU A N 1
ATOM 715 C CA . LEU A 1 98 ? -5.772 1.502 12.221 1.00 94.25 98 LEU A CA 1
ATOM 716 C C . LEU A 1 98 ? -6.599 0.357 12.822 1.00 94.25 98 LEU A C 1
ATOM 718 O O . LEU A 1 98 ? -6.953 0.409 13.999 1.00 94.25 98 LEU A O 1
ATOM 722 N N . TYR A 1 99 ? -6.883 -0.679 12.029 1.00 91.00 99 TYR A N 1
ATOM 723 C CA . TYR A 1 99 ? -7.7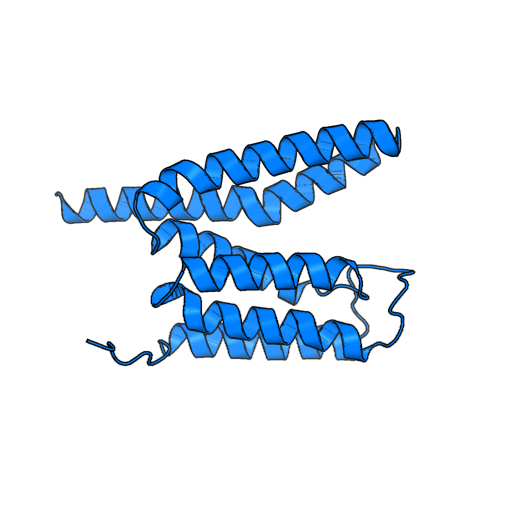39 -1.808 12.414 1.00 91.00 99 TYR A CA 1
ATOM 724 C C . TYR A 1 99 ? -6.951 -3.010 12.951 1.00 91.00 99 TYR A C 1
ATOM 726 O O . TYR A 1 99 ? -7.532 -3.935 13.516 1.00 91.00 99 TYR A O 1
ATOM 734 N N . GLY A 1 100 ? -5.626 -3.028 12.788 1.00 89.50 100 GLY A N 1
ATOM 735 C CA . GLY A 1 100 ? -4.790 -4.125 13.265 1.00 89.50 100 GLY A CA 1
ATOM 736 C C . GLY A 1 100 ? -4.616 -4.174 14.786 1.00 89.50 100 GLY A C 1
ATOM 737 O O . GLY A 1 100 ? -5.008 -3.287 15.551 1.00 89.50 100 GLY A O 1
ATOM 738 N N . ALA A 1 101 ? -3.940 -5.229 15.243 1.00 89.94 101 ALA A N 1
ATOM 739 C CA . ALA A 1 101 ? -3.610 -5.412 16.655 1.00 89.94 101 ALA A CA 1
ATOM 740 C C . ALA A 1 101 ? -2.813 -4.211 17.219 1.00 89.94 101 ALA A C 1
ATOM 742 O O . ALA A 1 101 ? -2.048 -3.593 16.478 1.00 89.94 101 ALA A O 1
ATOM 743 N N . PRO A 1 102 ? -2.886 -3.916 18.531 1.00 88.19 102 PRO A N 1
ATOM 744 C CA . PRO A 1 102 ? -2.127 -2.817 19.145 1.00 88.19 102 PRO A CA 1
ATOM 745 C C . PRO A 1 102 ? -0.615 -2.886 18.885 1.00 88.19 102 PRO A C 1
ATOM 747 O O . PRO A 1 102 ? 0.053 -1.864 18.755 1.00 88.19 102 PRO A O 1
ATOM 750 N N . ALA A 1 103 ? -0.070 -4.100 18.757 1.00 89.19 103 ALA A N 1
ATOM 751 C CA . ALA A 1 103 ? 1.325 -4.307 18.385 1.00 89.19 103 ALA A CA 1
ATOM 752 C C . ALA A 1 103 ? 1.647 -3.802 16.966 1.00 89.19 103 ALA A C 1
ATOM 754 O O . ALA A 1 103 ? 2.742 -3.293 16.747 1.00 89.19 103 ALA A O 1
ATOM 755 N N . ALA A 1 104 ? 0.714 -3.914 16.013 1.00 85.56 104 ALA A N 1
ATOM 756 C CA . ALA A 1 104 ? 0.907 -3.438 14.643 1.00 85.56 104 ALA A CA 1
ATOM 757 C C . ALA A 1 104 ? 1.046 -1.910 14.605 1.00 85.56 104 ALA A C 1
ATOM 759 O O . ALA A 1 104 ? 1.961 -1.409 13.962 1.00 85.56 104 ALA A O 1
ATOM 760 N N . ALA A 1 105 ? 0.239 -1.184 15.386 1.00 88.50 105 ALA A N 1
ATOM 761 C CA . ALA A 1 105 ? 0.327 0.274 15.470 1.00 88.50 105 ALA A CA 1
ATOM 762 C C . ALA A 1 105 ? 1.656 0.792 16.039 1.00 88.50 105 ALA A C 1
ATOM 764 O O . ALA A 1 105 ? 2.076 1.891 15.704 1.00 88.50 105 ALA A O 1
ATOM 765 N N . ARG A 1 106 ? 2.352 -0.003 16.861 1.00 90.56 106 ARG A N 1
ATOM 766 C CA . ARG A 1 106 ? 3.688 0.360 17.365 1.00 90.56 106 ARG A CA 1
ATOM 767 C C . ARG A 1 106 ? 4.809 -0.099 16.434 1.00 90.56 106 ARG A C 1
ATOM 769 O O . ARG A 1 106 ? 5.797 0.604 16.272 1.00 90.56 106 ARG A O 1
ATOM 776 N N . ARG A 1 107 ? 4.677 -1.290 15.838 1.00 93.19 107 ARG A N 1
ATOM 777 C CA . ARG A 1 107 ? 5.747 -1.920 15.047 1.00 93.19 107 ARG A CA 1
ATOM 778 C C . ARG A 1 107 ? 5.802 -1.426 13.605 1.00 93.19 107 ARG A C 1
ATOM 780 O O . ARG A 1 107 ? 6.900 -1.276 13.089 1.00 93.19 107 ARG A O 1
ATOM 787 N N . LEU A 1 108 ? 4.662 -1.186 12.954 1.00 92.69 108 LEU A N 1
ATOM 788 C CA . LEU A 1 108 ? 4.627 -0.836 11.529 1.00 92.69 108 LEU A CA 1
ATOM 789 C C . LEU A 1 108 ? 5.272 0.522 11.214 1.00 92.69 108 LEU A C 1
ATOM 791 O O . LEU A 1 108 ? 6.064 0.554 10.275 1.00 92.69 108 LEU A O 1
ATOM 795 N N . PRO A 1 109 ? 5.052 1.610 11.980 1.00 93.44 109 PRO A N 1
ATOM 796 C CA . PRO A 1 109 ? 5.763 2.867 11.735 1.00 93.44 109 PRO A CA 1
ATOM 797 C C . PRO A 1 109 ? 7.282 2.714 11.874 1.00 93.44 109 PRO A C 1
ATOM 799 O O . PRO A 1 109 ? 8.035 3.192 11.035 1.00 93.44 109 PRO A O 1
ATOM 802 N N . VAL A 1 110 ? 7.743 1.980 12.892 1.00 96.12 110 VAL A N 1
ATOM 803 C CA . VAL A 1 110 ? 9.179 1.730 13.094 1.00 96.12 110 VAL A CA 1
ATOM 804 C C . VAL A 1 110 ? 9.742 0.875 11.960 1.00 96.12 110 VAL A C 1
ATOM 806 O O . VAL A 1 110 ? 10.778 1.207 11.395 1.00 96.12 110 VAL A O 1
ATOM 809 N N . ALA A 1 111 ? 9.049 -0.202 11.585 1.00 95.19 111 ALA A N 1
ATOM 810 C CA . ALA A 1 111 ? 9.478 -1.085 10.507 1.00 95.19 111 ALA A CA 1
ATOM 811 C C . ALA A 1 111 ? 9.538 -0.356 9.157 1.00 95.19 111 ALA A C 1
ATOM 813 O O . ALA A 1 111 ? 10.534 -0.468 8.452 1.00 95.19 111 ALA A O 1
ATOM 814 N N . THR A 1 112 ? 8.512 0.422 8.810 1.00 94.56 112 THR A N 1
ATOM 815 C CA . THR A 1 112 ? 8.467 1.187 7.551 1.00 94.56 112 THR A CA 1
ATOM 816 C C . THR A 1 112 ? 9.513 2.298 7.522 1.00 94.56 112 THR A C 1
ATOM 818 O O . THR A 1 112 ? 10.154 2.489 6.490 1.00 94.56 112 T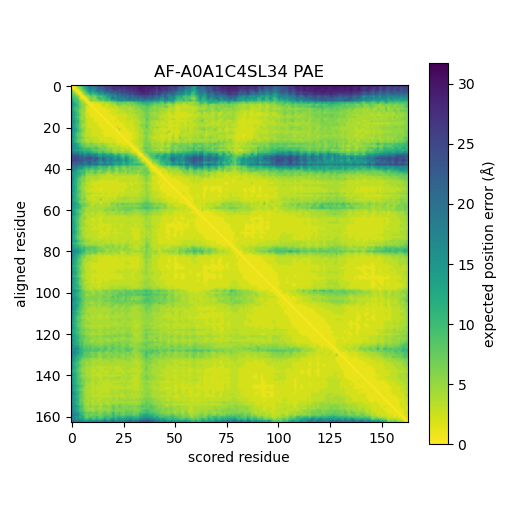HR A O 1
ATOM 821 N N . LEU A 1 113 ? 9.784 2.959 8.652 1.00 95.94 113 LEU A N 1
ATOM 822 C CA . LEU A 1 113 ? 10.886 3.915 8.764 1.00 95.94 113 LEU A CA 1
ATOM 823 C C . LEU A 1 113 ? 12.247 3.242 8.548 1.00 95.94 113 LEU A C 1
ATOM 825 O O . LEU A 1 113 ? 13.048 3.723 7.751 1.00 95.94 113 LEU A O 1
ATOM 829 N N . LEU A 1 114 ? 12.500 2.110 9.214 1.00 97.06 114 LEU A N 1
ATOM 830 C CA . LEU A 1 114 ? 13.749 1.361 9.052 1.00 97.06 114 LEU A CA 1
ATOM 831 C C . LEU A 1 114 ? 13.929 0.869 7.615 1.00 97.06 114 LEU A C 1
ATOM 833 O O . LEU A 1 114 ? 15.011 1.026 7.059 1.00 97.06 114 LEU A O 1
ATOM 837 N N . VAL A 1 115 ? 12.876 0.330 6.995 1.00 95.56 115 VAL A N 1
ATOM 838 C CA . VAL A 1 115 ? 12.893 -0.084 5.582 1.00 95.56 115 VAL A CA 1
ATOM 839 C C . VAL A 1 115 ? 13.183 1.106 4.673 1.00 95.56 115 VAL A C 1
ATOM 841 O O . VAL A 1 115 ? 13.994 0.983 3.758 1.00 95.56 115 VAL A O 1
ATOM 844 N N . THR A 1 116 ? 12.582 2.265 4.943 1.00 95.00 116 THR A N 1
ATOM 845 C CA . THR A 1 116 ? 12.820 3.500 4.186 1.00 95.00 116 THR A CA 1
ATOM 846 C C . THR A 1 116 ? 14.283 3.923 4.277 1.00 95.00 116 THR A C 1
ATOM 848 O O . THR A 1 116 ? 14.939 4.101 3.252 1.00 95.00 116 THR A O 1
ATOM 851 N N . VAL A 1 117 ? 14.829 4.027 5.491 1.00 96.88 117 VAL A N 1
ATOM 852 C CA . VAL A 1 117 ? 16.225 4.427 5.723 1.00 96.88 117 VAL A CA 1
ATOM 853 C C . VAL A 1 117 ? 17.196 3.415 5.115 1.00 96.88 117 VAL A C 1
ATOM 855 O O . VAL A 1 117 ? 18.094 3.803 4.370 1.00 96.88 117 VAL A O 1
ATOM 858 N N . ALA A 1 118 ? 16.989 2.120 5.365 1.00 96.62 118 ALA A N 1
ATOM 859 C CA . ALA A 1 118 ? 17.835 1.056 4.835 1.00 96.62 118 ALA A CA 1
ATOM 860 C C . ALA A 1 118 ? 17.826 1.032 3.301 1.00 96.62 118 ALA A C 1
ATOM 862 O O . ALA A 1 118 ? 18.887 0.933 2.689 1.00 96.62 118 ALA A O 1
ATOM 8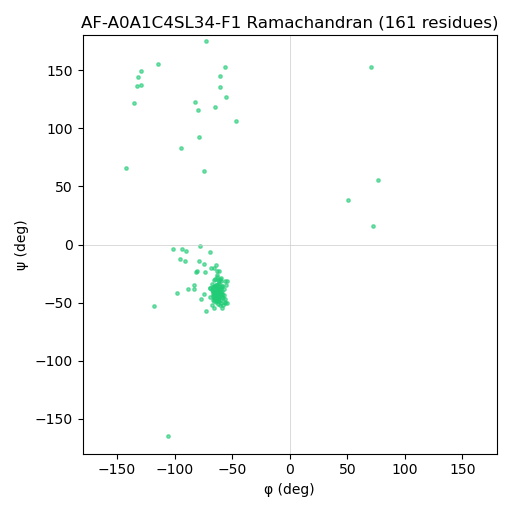63 N N . SER A 1 119 ? 16.655 1.190 2.676 1.00 93.12 119 SER A N 1
ATOM 864 C CA . SER A 1 119 ? 16.538 1.250 1.214 1.00 93.12 119 SER A CA 1
ATOM 865 C C . SER A 1 119 ? 17.208 2.501 0.653 1.00 93.12 119 SER A C 1
ATOM 867 O O . SER A 1 119 ? 17.933 2.411 -0.331 1.00 93.12 119 SER A O 1
ATOM 869 N N . THR A 1 120 ? 17.026 3.656 1.301 1.00 94.31 120 THR A N 1
ATOM 870 C CA . THR A 1 120 ? 17.660 4.922 0.896 1.00 94.31 120 THR A CA 1
ATOM 871 C C . THR A 1 120 ? 19.179 4.787 0.889 1.00 94.31 120 THR A C 1
ATOM 873 O O . THR A 1 120 ? 19.822 5.072 -0.119 1.00 94.31 120 THR A O 1
ATOM 876 N N . ILE A 1 121 ? 19.751 4.314 2.000 1.00 96.25 121 ILE A N 1
ATOM 877 C CA . ILE A 1 121 ? 21.198 4.124 2.144 1.00 96.25 121 ILE A CA 1
ATOM 878 C C . ILE A 1 121 ? 21.692 3.059 1.162 1.00 96.25 121 ILE A C 1
ATOM 880 O O . ILE A 1 121 ? 22.693 3.279 0.486 1.00 96.25 121 ILE A O 1
ATOM 884 N N . GLY A 1 122 ? 20.981 1.935 1.042 1.00 95.88 122 GLY A N 1
ATOM 885 C CA . GLY A 1 122 ? 21.337 0.841 0.141 1.00 95.88 122 GLY A CA 1
ATOM 886 C C . GLY A 1 122 ? 21.384 1.278 -1.322 1.00 95.88 122 GLY A C 1
ATOM 887 O O . GLY A 1 122 ? 22.393 1.067 -1.994 1.00 95.88 122 GLY A O 1
ATOM 888 N N . PHE A 1 123 ? 20.338 1.949 -1.811 1.00 93.69 123 PHE A N 1
ATOM 889 C CA . PHE A 1 123 ? 20.297 2.442 -3.189 1.00 93.69 123 PHE A CA 1
ATOM 890 C C . PHE A 1 123 ? 21.279 3.586 -3.436 1.00 93.69 123 PHE A C 1
ATOM 892 O O . PHE A 1 123 ? 21.904 3.617 -4.498 1.00 93.69 123 PHE A O 1
ATOM 899 N N . LEU A 1 124 ? 21.467 4.495 -2.475 1.00 94.44 124 LEU A N 1
ATOM 900 C CA . LEU A 1 124 ? 22.467 5.556 -2.594 1.00 94.44 124 LEU A CA 1
ATOM 901 C C . LEU A 1 124 ? 23.886 4.981 -2.661 1.00 94.44 124 LEU A C 1
ATOM 903 O O . LEU A 1 124 ? 24.669 5.401 -3.511 1.00 94.44 124 LEU A O 1
ATOM 907 N N . AL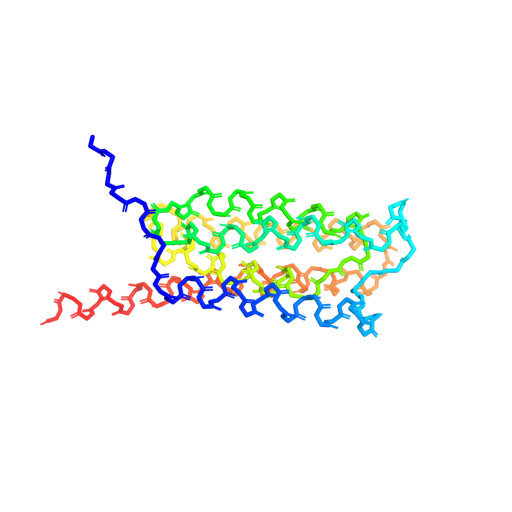A A 1 125 ? 24.211 3.997 -1.822 1.00 95.94 125 ALA A N 1
ATOM 908 C CA . ALA A 1 125 ? 25.506 3.322 -1.845 1.00 95.94 125 ALA A CA 1
ATOM 909 C C . ALA A 1 125 ? 25.722 2.528 -3.145 1.00 95.94 125 ALA A C 1
ATOM 911 O O . ALA A 1 125 ? 26.837 2.494 -3.671 1.00 95.94 125 ALA A O 1
ATOM 912 N N . TRP A 1 126 ? 24.657 1.923 -3.680 1.00 96.31 126 TRP A N 1
ATOM 913 C CA . TRP A 1 126 ? 24.704 1.131 -4.907 1.00 96.31 126 TRP A CA 1
ATOM 914 C C . TRP A 1 126 ? 24.872 1.992 -6.161 1.00 96.31 126 TRP A C 1
ATOM 916 O O . TRP A 1 126 ? 25.826 1.816 -6.919 1.00 96.31 126 TRP A O 1
ATOM 926 N N . PHE A 1 127 ? 23.963 2.944 -6.383 1.00 93.38 127 PHE A N 1
ATOM 927 C CA . PHE A 1 127 ? 23.961 3.775 -7.587 1.00 93.38 127 PHE A CA 1
ATOM 928 C C . PHE A 1 127 ? 24.944 4.945 -7.512 1.00 93.38 127 PHE A C 1
ATOM 930 O O . PHE A 1 127 ? 25.354 5.446 -8.558 1.00 93.38 127 PHE A O 1
ATOM 937 N N . ARG A 1 128 ? 25.313 5.386 -6.298 1.00 92.31 128 ARG A N 1
ATOM 938 C CA . ARG A 1 128 ? 26.183 6.549 -6.021 1.00 92.31 128 ARG A CA 1
ATOM 939 C C . ARG A 1 128 ? 25.750 7.820 -6.747 1.00 92.31 128 ARG A C 1
ATOM 941 O O . ARG A 1 128 ? 26.569 8.598 -7.229 1.00 92.31 128 ARG A O 1
ATOM 948 N N . LYS A 1 129 ? 24.438 8.005 -6.830 1.00 93.50 129 LYS A N 1
ATOM 949 C CA . LYS A 1 129 ? 23.774 9.094 -7.535 1.00 93.50 129 LYS A CA 1
ATOM 950 C C . LYS A 1 129 ? 22.762 9.757 -6.605 1.00 93.50 129 LYS A C 1
ATOM 952 O O . LYS A 1 129 ? 22.056 9.028 -5.903 1.00 93.50 129 LYS A O 1
ATOM 957 N N . PRO A 1 130 ? 22.668 11.097 -6.578 1.00 90.50 130 PRO A N 1
ATOM 958 C CA . PRO A 1 130 ? 21.743 11.795 -5.687 1.00 90.50 130 PRO A CA 1
ATOM 959 C C . PRO A 1 130 ? 20.279 11.417 -5.949 1.00 90.50 130 PRO A C 1
ATOM 961 O O . PRO A 1 130 ? 19.485 11.365 -5.012 1.00 90.50 130 PRO A O 1
ATOM 964 N N . GLU A 1 131 ? 19.925 11.056 -7.184 1.00 92.06 131 GLU A N 1
ATOM 965 C CA . GLU A 1 131 ? 18.577 10.629 -7.568 1.00 92.06 131 GLU A CA 1
ATOM 966 C C . GLU A 1 131 ? 18.121 9.359 -6.829 1.00 92.06 131 GLU A C 1
ATOM 968 O O . GLU A 1 131 ? 16.923 9.151 -6.649 1.00 92.06 131 GLU A O 1
ATOM 973 N N . ALA A 1 132 ? 19.047 8.533 -6.326 1.00 90.62 132 ALA A N 1
ATOM 974 C CA . ALA A 1 132 ? 18.712 7.349 -5.533 1.00 90.62 132 ALA A CA 1
ATOM 975 C C . ALA A 1 132 ? 17.999 7.693 -4.210 1.00 90.62 132 ALA A C 1
ATOM 977 O O . ALA A 1 132 ? 17.248 6.869 -3.685 1.00 90.62 132 ALA A O 1
ATOM 978 N N . LEU A 1 133 ? 18.167 8.920 -3.697 1.00 92.50 133 LEU A N 1
ATOM 979 C CA . LEU A 1 133 ? 17.420 9.414 -2.536 1.00 92.50 133 LEU A CA 1
ATOM 980 C C . LEU A 1 133 ? 15.908 9.456 -2.798 1.00 92.50 133 LEU A C 1
ATOM 982 O O . LEU A 1 133 ? 15.121 9.235 -1.877 1.00 92.50 133 LEU A O 1
ATOM 986 N N . LEU A 1 134 ? 15.492 9.688 -4.051 1.00 94.31 134 LEU A N 1
ATOM 987 C CA . LEU A 1 134 ? 14.077 9.726 -4.430 1.00 94.31 134 LEU A CA 1
ATOM 988 C C . LEU A 1 134 ? 13.405 8.360 -4.263 1.00 94.31 134 LEU A C 1
ATOM 990 O O . LEU A 1 134 ? 12.227 8.303 -3.928 1.00 94.31 134 LEU A O 1
ATOM 994 N N . ILE A 1 135 ? 14.150 7.261 -4.424 1.00 92.31 135 ILE A N 1
ATOM 995 C CA . ILE A 1 135 ? 13.627 5.906 -4.197 1.00 92.31 135 ILE A CA 1
ATOM 996 C C . ILE A 1 135 ? 13.237 5.751 -2.725 1.00 92.31 135 ILE A C 1
ATOM 998 O O . ILE A 1 135 ? 12.129 5.322 -2.408 1.00 92.31 135 ILE A O 1
ATOM 1002 N N . GLY A 1 136 ? 14.131 6.172 -1.830 1.00 92.94 136 GLY A N 1
ATOM 1003 C CA . GLY A 1 136 ? 13.876 6.241 -0.397 1.00 92.94 136 GLY A CA 1
ATOM 1004 C C . GLY A 1 136 ? 12.655 7.087 -0.054 1.00 92.94 136 GLY A C 1
ATOM 1005 O O . GLY A 1 136 ? 11.760 6.632 0.655 1.00 92.94 136 GLY A O 1
ATOM 1006 N N . LEU A 1 137 ? 12.583 8.294 -0.617 1.00 95.25 137 LEU A N 1
ATOM 1007 C CA . LEU A 1 137 ? 11.451 9.200 -0.430 1.00 95.25 137 LEU A CA 1
ATOM 1008 C C . LEU A 1 137 ? 10.118 8.554 -0.839 1.00 95.25 137 LEU A C 1
ATOM 1010 O O . LEU A 1 137 ? 9.157 8.613 -0.074 1.00 95.25 137 LEU A O 1
ATOM 1014 N N . VAL A 1 138 ? 10.062 7.912 -2.009 1.00 94.56 138 VAL A N 1
ATOM 1015 C CA . VAL A 1 138 ? 8.854 7.230 -2.499 1.00 94.56 138 VAL A CA 1
ATOM 1016 C C . VAL A 1 138 ? 8.469 6.067 -1.584 1.00 94.56 138 VAL A C 1
ATOM 1018 O O . VAL A 1 138 ? 7.300 5.950 -1.218 1.00 94.56 138 VAL A O 1
ATOM 1021 N N . ILE A 1 139 ? 9.434 5.249 -1.148 1.00 94.81 139 ILE A N 1
ATOM 1022 C CA . ILE A 1 139 ? 9.185 4.158 -0.190 1.00 94.81 139 ILE A CA 1
ATOM 1023 C C . ILE A 1 139 ? 8.588 4.714 1.108 1.00 94.81 139 ILE A C 1
ATOM 1025 O O . ILE A 1 139 ? 7.588 4.186 1.601 1.00 94.81 139 ILE A O 1
ATOM 1029 N N . GLY A 1 140 ? 9.153 5.799 1.641 1.00 95.31 140 GLY A N 1
ATOM 1030 C CA . GLY A 1 140 ? 8.646 6.455 2.845 1.00 95.31 140 GLY A CA 1
ATOM 1031 C C . GLY A 1 140 ? 7.234 7.008 2.660 1.00 95.31 140 GLY A C 1
ATOM 1032 O O . GLY A 1 140 ? 6.371 6.799 3.512 1.00 95.31 140 GLY A O 1
ATOM 1033 N N . LEU A 1 141 ? 6.960 7.650 1.525 1.00 96.38 141 LEU A N 1
ATOM 1034 C CA . LEU A 1 141 ? 5.644 8.210 1.221 1.00 96.38 141 LEU A CA 1
ATOM 1035 C C . LEU A 1 141 ? 4.564 7.124 1.110 1.00 96.38 141 LEU A C 1
ATOM 1037 O O . LEU A 1 141 ? 3.463 7.291 1.626 1.00 96.38 141 LEU A O 1
ATOM 1041 N N . VAL A 1 142 ? 4.891 5.997 0.479 1.00 95.88 142 VAL A N 1
ATOM 1042 C CA . VAL A 1 142 ? 3.948 4.895 0.232 1.00 95.88 142 VAL A CA 1
ATOM 1043 C C . VAL A 1 142 ? 3.760 3.994 1.461 1.00 95.88 142 VAL A C 1
ATOM 1045 O O . VAL A 1 142 ? 2.734 3.329 1.585 1.00 95.88 142 VAL A O 1
ATOM 1048 N N . SER A 1 143 ? 4.713 3.964 2.398 1.00 94.88 143 SER A N 1
ATOM 1049 C CA . SER A 1 143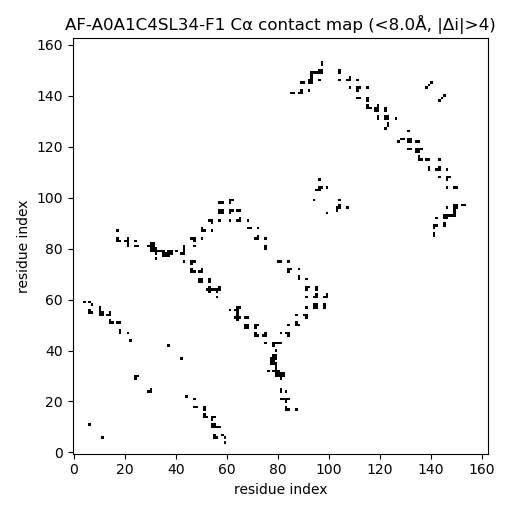 ? 4.660 3.052 3.551 1.00 94.88 143 SER A CA 1
ATOM 1050 C C . SER A 1 143 ? 4.600 3.759 4.907 1.00 94.88 143 SER A C 1
ATOM 1052 O O . SER A 1 143 ? 3.703 3.490 5.705 1.00 94.88 143 SER A O 1
ATOM 1054 N N . PHE A 1 144 ? 5.523 4.678 5.183 1.00 96.06 144 PHE A N 1
ATOM 1055 C CA . PHE A 1 144 ? 5.659 5.311 6.493 1.00 96.06 144 PHE A CA 1
ATOM 1056 C C . PHE A 1 144 ? 4.561 6.344 6.758 1.00 96.06 144 PHE A C 1
ATOM 1058 O O . PHE A 1 144 ? 3.976 6.348 7.840 1.00 96.06 144 PHE A O 1
ATOM 1065 N N . VAL A 1 145 ? 4.225 7.175 5.769 1.00 96.81 145 VAL A N 1
ATOM 1066 C CA . VAL A 1 145 ? 3.162 8.188 5.902 1.00 96.81 145 VAL A CA 1
ATOM 1067 C C . VAL A 1 145 ? 1.801 7.567 6.243 1.00 96.81 145 VAL A C 1
ATOM 1069 O O . VAL A 1 145 ? 1.255 7.929 7.287 1.00 96.81 145 VAL A O 1
ATOM 1072 N N . PRO A 1 146 ? 1.255 6.599 5.477 1.00 96.06 146 PRO A N 1
ATOM 1073 C CA . PRO A 1 146 ? -0.022 5.977 5.834 1.00 96.06 146 PRO A CA 1
ATOM 1074 C C . PRO A 1 146 ? 0.037 5.234 7.175 1.00 96.06 146 PRO A C 1
ATOM 1076 O O . PRO A 1 146 ? -0.957 5.209 7.906 1.00 96.06 146 PRO A O 1
ATOM 1079 N N . ALA A 1 147 ? 1.199 4.681 7.547 1.00 96.12 147 ALA A N 1
ATOM 1080 C CA . ALA A 1 147 ? 1.380 4.074 8.859 1.00 96.12 147 ALA A CA 1
ATOM 1081 C C . ALA A 1 147 ? 1.276 5.110 9.993 1.00 96.12 147 ALA A C 1
ATOM 1083 O O . ALA A 1 147 ? 0.574 4.866 10.974 1.00 96.12 147 ALA A O 1
ATOM 1084 N N . LEU A 1 148 ? 1.913 6.278 9.860 1.00 96.00 148 LEU A N 1
ATOM 1085 C CA . LEU A 1 148 ? 1.778 7.372 10.826 1.00 96.00 148 LEU A CA 1
ATOM 1086 C C . LEU A 1 148 ? 0.339 7.882 10.908 1.00 96.00 148 LEU A C 1
ATOM 1088 O O . LEU A 1 148 ? -0.200 8.007 12.008 1.00 96.00 148 LEU A O 1
ATOM 1092 N N . THR A 1 149 ? -0.305 8.118 9.764 1.00 95.56 149 THR A N 1
ATOM 1093 C CA . THR A 1 149 ? -1.706 8.553 9.716 1.00 95.56 149 THR A CA 1
ATOM 1094 C C . THR A 1 149 ? -2.614 7.562 10.441 1.00 95.56 149 THR A C 1
ATOM 1096 O O . THR A 1 149 ? -3.459 7.970 11.240 1.00 95.56 149 THR A O 1
ATOM 1099 N N . GLY A 1 150 ? -2.404 6.259 10.237 1.00 93.88 150 GLY A N 1
ATOM 1100 C CA . GLY A 1 150 ? -3.150 5.214 10.934 1.00 93.88 150 GLY A CA 1
ATOM 1101 C C . GLY A 1 150 ? -2.991 5.283 12.456 1.00 93.88 150 GLY A C 1
ATOM 1102 O O . GLY A 1 150 ? -3.976 5.117 13.177 1.00 93.88 150 GLY A O 1
ATOM 1103 N N . VAL A 1 151 ? -1.780 5.561 12.958 1.00 95.81 151 VAL A N 1
ATOM 1104 C CA . VAL A 1 151 ? -1.533 5.725 14.402 1.00 95.81 151 VAL A CA 1
ATOM 1105 C C . VAL A 1 151 ? -2.263 6.949 14.939 1.00 95.81 151 VAL A C 1
ATOM 1107 O O . VAL A 1 151 ? -2.972 6.819 15.936 1.00 95.81 151 VAL A O 1
ATOM 1110 N N . SER A 1 152 ? -2.136 8.100 14.275 1.00 95.25 152 SER A N 1
ATOM 1111 C CA . SER A 1 152 ? -2.759 9.354 14.714 1.00 95.25 152 SER A CA 1
ATOM 1112 C C . SER A 1 152 ? -4.281 9.232 14.798 1.00 95.25 152 SER A C 1
ATOM 1114 O O . SER A 1 152 ? -4.886 9.567 15.819 1.00 95.25 152 SER A O 1
ATOM 1116 N N . VAL A 1 153 ? -4.918 8.678 13.761 1.00 95.44 153 VAL A N 1
ATOM 1117 C CA . VAL A 1 153 ? -6.375 8.455 13.754 1.00 95.44 153 VAL A CA 1
ATOM 1118 C C . VAL A 1 153 ? -6.780 7.484 14.862 1.00 95.44 153 VAL A C 1
ATOM 1120 O O . VAL A 1 153 ? -7.748 7.734 15.583 1.00 95.44 153 VAL A O 1
ATOM 1123 N N . ARG A 1 154 ? -6.019 6.400 15.055 1.00 92.69 154 ARG A N 1
ATOM 1124 C CA . ARG A 1 154 ? -6.273 5.436 16.131 1.00 92.69 154 ARG A CA 1
ATOM 1125 C C . ARG A 1 154 ? -6.176 6.080 17.514 1.00 92.69 154 ARG A C 1
ATOM 1127 O O . ARG A 1 154 ? -7.023 5.796 18.357 1.00 92.69 154 ARG A O 1
ATOM 1134 N N . SER A 1 155 ? -5.176 6.931 17.755 1.00 91.88 155 SER A N 1
ATOM 1135 C CA . SER A 1 155 ? -5.026 7.627 19.037 1.00 91.88 155 SER A CA 1
ATOM 1136 C C . SER A 1 155 ? -6.148 8.628 19.289 1.00 91.88 155 SER A C 1
ATOM 1138 O O . SER A 1 155 ? -6.667 8.669 20.400 1.00 91.88 155 SER A O 1
ATOM 1140 N N . HIS A 1 156 ? -6.577 9.377 18.268 1.00 93.75 156 HIS A N 1
ATOM 1141 C CA . HIS A 1 156 ? -7.712 10.293 18.399 1.00 93.75 156 HIS A CA 1
ATOM 1142 C C . HIS A 1 156 ? -9.011 9.550 18.710 1.00 93.75 156 HIS A C 1
ATOM 1144 O O . HIS A 1 156 ? -9.763 9.975 19.584 1.00 93.75 156 HIS A O 1
ATOM 1150 N N . ARG A 1 157 ? -9.248 8.410 18.051 1.00 91.25 157 ARG A N 1
ATOM 1151 C CA . ARG A 1 157 ? -10.414 7.567 18.328 1.00 91.25 157 ARG A CA 1
ATOM 1152 C C . ARG A 1 157 ? -10.408 7.036 19.762 1.00 91.25 157 ARG A C 1
ATOM 1154 O O . ARG A 1 157 ? -11.422 7.130 20.438 1.00 91.25 157 ARG A O 1
ATOM 1161 N N . ALA 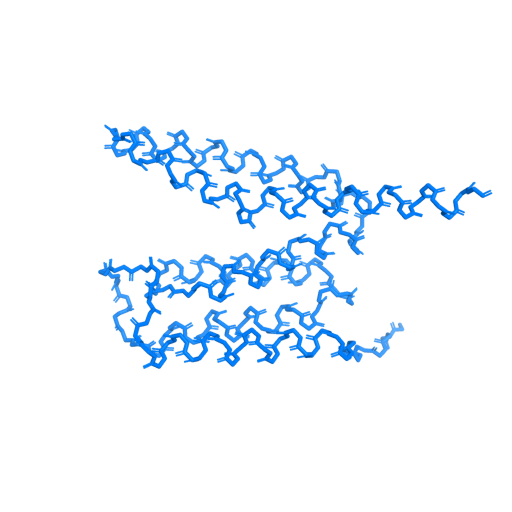A 1 158 ? -9.268 6.527 20.229 1.00 90.25 158 ALA A N 1
ATOM 1162 C CA . ALA A 1 158 ? -9.140 6.029 21.596 1.00 90.25 158 ALA A CA 1
ATOM 1163 C C . ALA A 1 158 ? -9.366 7.135 22.641 1.00 90.25 158 ALA A C 1
ATOM 1165 O O . ALA A 1 158 ? -10.025 6.891 23.643 1.00 90.25 158 ALA A O 1
ATOM 1166 N N . ALA A 1 159 ? -8.863 8.350 22.389 1.00 91.94 159 ALA A N 1
ATOM 1167 C CA . ALA A 1 159 ? -9.089 9.496 23.266 1.00 91.94 159 ALA A CA 1
ATOM 1168 C C . ALA A 1 159 ? -10.577 9.881 23.338 1.00 91.94 159 ALA A C 1
ATOM 1170 O O . ALA A 1 159 ? -11.087 10.127 24.428 1.00 91.94 159 ALA A O 1
ATOM 1171 N N . ALA A 1 160 ? -11.274 9.878 22.197 1.00 94.38 160 ALA A N 1
ATOM 1172 C CA . ALA A 1 160 ? -12.703 10.176 22.126 1.00 94.38 160 ALA A CA 1
ATOM 1173 C C . ALA A 1 160 ? -13.578 9.110 22.809 1.00 94.38 160 ALA A C 1
ATOM 1175 O O . ALA A 1 160 ? -14.600 9.450 23.384 1.00 94.38 160 ALA A O 1
ATOM 1176 N N . GLU A 1 161 ? -13.184 7.835 22.762 1.00 91.31 161 GLU A N 1
ATOM 1177 C CA . GLU A 1 161 ? -13.899 6.741 23.443 1.00 91.31 161 GLU A CA 1
ATOM 1178 C C . GLU A 1 161 ? -13.682 6.743 24.972 1.00 91.31 161 GLU A C 1
ATOM 1180 O O . GLU A 1 161 ? -14.437 6.096 25.694 1.00 91.31 161 GLU A O 1
ATOM 1185 N N . SER A 1 162 ? -12.656 7.446 25.469 1.00 89.00 162 SER A N 1
ATOM 1186 C CA . SER A 1 162 ? -12.308 7.531 26.899 1.00 89.00 162 SER A CA 1
ATOM 1187 C C . SER A 1 162 ? -12.758 8.815 27.612 1.00 89.00 162 SER A C 1
ATOM 1189 O O . SER A 1 162 ? -12.513 8.939 28.812 1.00 89.00 162 SER A O 1
ATOM 1191 N N . ALA A 1 163 ? -13.343 9.765 26.878 1.00 75.31 163 ALA A N 1
ATOM 1192 C CA . ALA A 1 163 ? -13.847 11.046 27.383 1.00 75.31 163 ALA A CA 1
ATOM 1193 C C . ALA A 1 163 ? -15.348 10.964 27.693 1.00 75.31 163 ALA A C 1
ATOM 1195 O O . ALA A 1 163 ? -15.766 11.615 28.675 1.00 75.31 163 ALA A O 1
#

Solvent-accessible surface area (backbone atoms only — not comparable to full-atom values): 8079 Å² total; per-residue (Å²): 132,85,71,81,87,66,60,51,70,67,30,49,51,50,21,51,50,44,44,53,49,35,50,51,37,50,76,73,67,54,56,73,42,81,93,44,93,48,71,57,77,69,60,41,52,52,27,35,52,45,30,29,55,15,36,42,26,19,75,85,37,15,66,61,13,36,53,42,26,51,53,17,52,58,52,23,72,49,21,41,27,47,66,37,41,53,53,53,36,23,53,28,41,18,29,22,21,46,63,30,58,78,65,38,44,63,45,46,38,54,52,31,45,49,52,20,52,51,46,18,54,51,40,26,69,70,69,71,40,80,71,31,48,53,55,19,51,50,47,27,58,46,41,23,48,28,21,48,52,14,38,53,54,42,52,54,50,53,50,64,77,72,109